Protein AF-A0A920UCV3-F1 (afdb_monomer_lite)

Structure (mmCIF, N/CA/C/O backbone):
data_AF-A0A920UCV3-F1
#
_entry.id   AF-A0A920UCV3-F1
#
loop_
_atom_site.group_PDB
_atom_site.id
_atom_site.type_symbol
_atom_site.label_atom_id
_atom_site.label_alt_id
_atom_site.label_comp_id
_atom_site.label_asym_id
_atom_site.label_entity_id
_atom_site.label_seq_id
_atom_site.pdbx_PDB_ins_code
_atom_site.Cartn_x
_atom_site.Cartn_y
_atom_site.Cartn_z
_atom_site.occupancy
_atom_site.B_iso_or_equiv
_atom_site.auth_seq_id
_atom_site.auth_comp_id
_atom_site.auth_asym_id
_atom_site.auth_atom_id
_atom_site.pdbx_PDB_model_num
ATOM 1 N N . MET A 1 1 ? 12.397 7.481 -1.982 1.00 62.28 1 MET A N 1
ATOM 2 C CA . MET A 1 1 ? 11.723 8.241 -0.893 1.00 62.28 1 MET A CA 1
ATOM 3 C C . MET A 1 1 ? 10.295 7.725 -0.833 1.00 62.28 1 MET A C 1
ATOM 5 O O . MET A 1 1 ? 9.863 7.200 -1.843 1.00 62.28 1 MET A O 1
ATOM 9 N N . ALA A 1 2 ? 9.557 7.845 0.273 1.00 73.69 2 ALA A N 1
ATOM 10 C CA . ALA A 1 2 ? 8.124 7.527 0.227 1.00 73.69 2 ALA A CA 1
ATOM 11 C C . ALA A 1 2 ? 7.435 8.403 -0.839 1.00 73.69 2 ALA A C 1
ATOM 13 O O . ALA A 1 2 ? 7.735 9.596 -0.968 1.00 73.69 2 ALA A O 1
ATOM 14 N N . ARG A 1 3 ? 6.587 7.779 -1.651 1.00 91.19 3 ARG A N 1
ATOM 15 C CA . ARG A 1 3 ? 5.818 8.372 -2.747 1.00 91.19 3 ARG A CA 1
ATOM 16 C C . ARG A 1 3 ? 4.398 7.798 -2.684 1.00 91.19 3 ARG A C 1
ATOM 18 O O . ARG A 1 3 ? 4.058 6.946 -3.515 1.00 91.19 3 ARG A O 1
ATOM 25 N N . PRO A 1 4 ? 3.595 8.247 -1.708 1.00 92.88 4 PRO A N 1
ATOM 26 C CA . PRO A 1 4 ? 2.281 7.680 -1.461 1.00 92.88 4 PRO A CA 1
ATOM 27 C C . PRO A 1 4 ? 1.371 7.937 -2.660 1.00 92.88 4 PRO A C 1
ATOM 29 O O . PRO A 1 4 ? 1.370 9.035 -3.225 1.00 92.88 4 PRO A O 1
ATOM 32 N N . CYS A 1 5 ? 0.631 6.912 -3.070 1.00 94.12 5 CYS A N 1
ATOM 33 C CA . CYS A 1 5 ? -0.232 6.963 -4.253 1.00 94.12 5 CYS A CA 1
ATOM 34 C C . CYS A 1 5 ? -1.723 6.952 -3.914 1.00 94.12 5 CYS A C 1
ATOM 36 O O . CYS A 1 5 ? -2.518 7.514 -4.665 1.00 94.12 5 CYS A O 1
ATOM 38 N N . ASP A 1 6 ? -2.089 6.315 -2.806 1.00 95.38 6 ASP A N 1
ATOM 39 C CA . ASP A 1 6 ? -3.466 6.114 -2.363 1.00 95.38 6 ASP A CA 1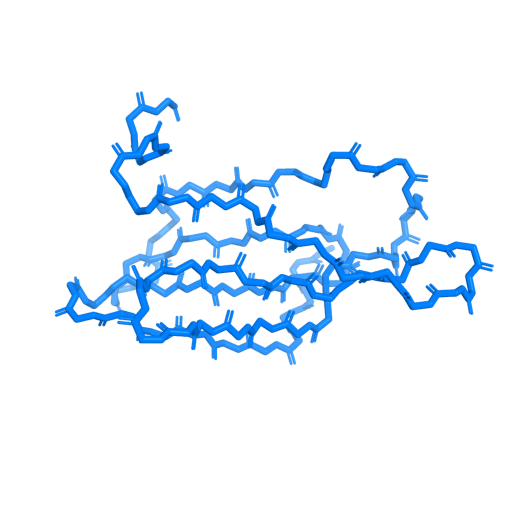
ATOM 40 C C . ASP A 1 6 ? -3.474 5.820 -0.855 1.00 95.38 6 ASP A C 1
ATOM 42 O O . ASP A 1 6 ? -2.413 5.779 -0.225 1.00 95.38 6 ASP A O 1
ATOM 46 N N . ILE A 1 7 ? -4.652 5.619 -0.270 1.00 95.12 7 ILE A N 1
ATOM 47 C CA . ILE A 1 7 ? -4.805 5.290 1.146 1.00 95.12 7 ILE A CA 1
ATOM 48 C C . ILE A 1 7 ? -6.068 4.464 1.390 1.00 95.12 7 ILE A C 1
ATOM 50 O O . ILE A 1 7 ? -7.135 4.748 0.850 1.00 95.12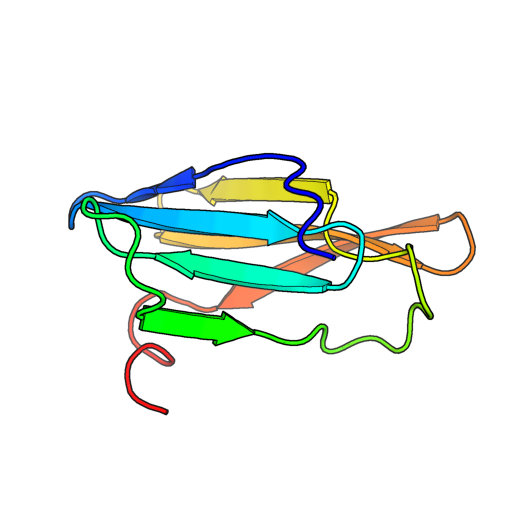 7 ILE A O 1
ATOM 54 N N . TYR A 1 8 ? -5.958 3.476 2.271 1.00 95.19 8 TYR A N 1
ATOM 55 C CA . TYR A 1 8 ? -7.100 2.808 2.883 1.00 95.19 8 TYR A CA 1
ATOM 56 C C . TYR A 1 8 ? -6.960 2.856 4.404 1.00 95.19 8 TYR A C 1
ATOM 58 O O . TYR A 1 8 ? -5.863 2.674 4.925 1.00 95.19 8 TYR A O 1
ATOM 66 N N . VAL A 1 9 ? -8.063 3.111 5.106 1.00 94.94 9 VAL A N 1
ATOM 67 C CA . VAL A 1 9 ? -8.122 3.116 6.572 1.00 94.94 9 VAL A CA 1
ATOM 68 C C . VAL A 1 9 ? -9.148 2.078 6.991 1.00 94.94 9 VAL A C 1
ATOM 70 O O . VAL A 1 9 ? -10.270 2.091 6.477 1.00 94.94 9 VAL A O 1
ATOM 73 N N . ASP A 1 10 ? -8.754 1.169 7.877 1.00 90.88 10 ASP A N 1
ATOM 74 C CA . ASP A 1 10 ? -9.659 0.150 8.399 1.00 90.88 10 ASP A CA 1
ATOM 75 C C . ASP A 1 10 ? -10.410 0.607 9.662 1.00 90.88 10 ASP A C 1
ATOM 77 O O . ASP A 1 10 ? -10.325 1.757 10.094 1.00 90.88 10 ASP A O 1
ATOM 81 N N . GLU A 1 11 ? -11.214 -0.294 10.227 1.00 91.12 11 GLU A N 1
ATOM 82 C CA . GLU A 1 11 ? -12.021 -0.019 11.421 1.00 91.12 11 GLU A CA 1
ATOM 83 C C . GLU A 1 11 ? -11.203 0.113 12.715 1.00 91.12 11 GLU A C 1
ATOM 85 O O . GLU A 1 11 ? -11.720 0.659 13.688 1.00 91.12 11 GLU A O 1
ATOM 90 N N . ASP A 1 12 ? -9.950 -0.352 12.712 1.00 91.38 12 ASP A N 1
ATOM 91 C CA . ASP A 1 12 ? -9.015 -0.278 13.838 1.00 91.38 12 ASP A CA 1
ATOM 92 C C . ASP A 1 12 ? -8.082 0.949 13.721 1.00 91.38 12 ASP A C 1
ATOM 94 O O . ASP A 1 12 ? -7.091 1.058 14.442 1.00 91.38 12 ASP A O 1
ATOM 98 N N . GLU A 1 13 ? -8.402 1.886 12.817 1.00 94.38 13 GLU A N 1
ATOM 99 C CA . GLU A 1 13 ? -7.621 3.095 12.522 1.00 94.38 13 GLU A CA 1
ATOM 100 C C . GLU A 1 13 ? -6.190 2.795 12.038 1.00 94.38 13 GLU A C 1
ATOM 102 O O . GLU A 1 13 ? -5.264 3.585 12.247 1.00 94.38 13 GLU A O 1
ATOM 107 N N . VAL A 1 14 ? -6.010 1.664 11.346 1.00 94.50 14 VAL A N 1
ATOM 108 C CA . VAL A 1 14 ? -4.757 1.306 10.676 1.00 94.50 14 VAL A CA 1
ATOM 109 C C . VAL A 1 14 ? -4.777 1.809 9.236 1.00 94.50 14 VAL A C 1
ATOM 111 O O . VAL A 1 14 ? -5.721 1.589 8.472 1.00 94.50 14 VAL A O 1
ATOM 114 N N . PHE A 1 15 ? -3.701 2.492 8.854 1.00 95.25 15 PHE A N 1
ATOM 115 C CA . PHE A 1 15 ? -3.553 3.155 7.566 1.00 95.25 15 PHE A CA 1
ATOM 116 C C . PHE A 1 15 ? -2.687 2.305 6.641 1.00 95.25 15 PHE A C 1
ATOM 118 O O . PHE A 1 15 ? -1.520 2.057 6.931 1.00 95.25 15 PHE A O 1
ATOM 125 N N . TYR A 1 16 ? -3.237 1.916 5.497 1.00 95.31 16 TYR A N 1
ATOM 126 C CA . TYR A 1 16 ? -2.554 1.190 4.432 1.00 95.31 16 TYR A CA 1
ATOM 127 C C . TYR A 1 16 ? -2.259 2.153 3.288 1.00 95.31 16 TYR A C 1
ATOM 129 O O . TYR A 1 16 ? -3.170 2.602 2.585 1.00 95.31 16 TYR A O 1
ATOM 137 N N . VAL A 1 17 ? -0.984 2.479 3.108 1.00 95.50 17 VAL A N 1
ATOM 138 C CA . VAL A 1 17 ? -0.525 3.484 2.149 1.00 95.50 17 VAL A CA 1
ATOM 139 C C . VAL A 1 17 ? 0.341 2.815 1.080 1.00 95.50 17 VAL A C 1
ATOM 141 O O . VAL A 1 17 ? 1.489 2.459 1.360 1.00 95.50 17 VAL A O 1
ATOM 144 N N . PRO A 1 18 ? -0.173 2.602 -0.146 1.00 94.38 18 PRO A N 1
ATOM 145 C CA . PRO A 1 18 ? 0.643 2.152 -1.264 1.00 94.38 18 PRO A CA 1
ATOM 146 C C . PRO A 1 18 ? 1.660 3.216 -1.689 1.00 94.38 18 PRO A C 1
ATOM 148 O O . PRO A 1 18 ? 1.334 4.396 -1.834 1.00 94.38 18 PRO A O 1
ATOM 151 N N . GLU A 1 19 ? 2.889 2.771 -1.942 1.00 92.81 19 GLU A N 1
ATOM 152 C CA . GLU A 1 19 ? 4.046 3.628 -2.214 1.00 92.81 19 GLU A CA 1
ATOM 153 C C . GLU A 1 19 ? 4.665 3.317 -3.582 1.00 92.81 19 GLU A C 1
ATOM 155 O O . GLU A 1 19 ? 4.979 2.163 -3.873 1.00 92.81 19 GLU A O 1
ATOM 160 N N . LEU A 1 20 ? 4.935 4.340 -4.402 1.00 90.00 20 LEU A N 1
ATOM 161 C CA . LE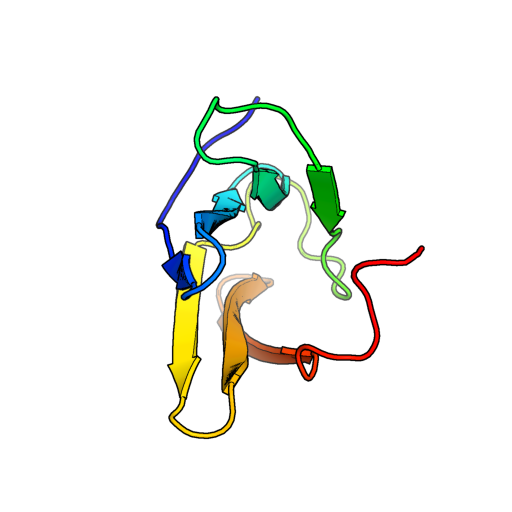U A 1 20 ? 5.475 4.145 -5.758 1.00 90.00 20 LEU A CA 1
ATOM 162 C C . LEU A 1 20 ? 6.931 3.660 -5.784 1.00 90.00 20 LEU A C 1
ATOM 164 O O . LEU A 1 20 ? 7.318 2.877 -6.649 1.00 90.00 20 LEU A O 1
ATOM 168 N N . ASP A 1 21 ? 7.748 4.153 -4.854 1.00 87.44 21 ASP A N 1
ATOM 169 C CA . ASP A 1 21 ? 9.155 3.751 -4.702 1.00 87.44 21 ASP A CA 1
ATOM 170 C C . ASP A 1 21 ? 9.304 2.518 -3.783 1.00 87.44 21 ASP A C 1
ATOM 172 O O . ASP A 1 21 ? 10.426 2.082 -3.524 1.00 87.44 21 ASP A O 1
ATOM 176 N N . GLY A 1 22 ? 8.192 1.989 -3.263 1.00 86.06 22 GLY A N 1
ATOM 177 C CA . GLY A 1 22 ? 8.125 0.851 -2.348 1.00 86.06 22 GLY A CA 1
ATOM 178 C C . GLY A 1 22 ? 6.945 -0.048 -2.702 1.00 86.06 22 GLY A C 1
ATOM 179 O O . GLY A 1 22 ? 6.665 -0.271 -3.878 1.00 86.06 22 GLY A O 1
ATOM 180 N N . PHE A 1 23 ? 6.241 -0.576 -1.702 1.00 90.06 23 PHE A N 1
ATOM 181 C CA . PHE A 1 23 ? 5.015 -1.328 -1.954 1.00 90.06 23 PHE A CA 1
ATOM 182 C C . PHE A 1 23 ? 3.896 -0.949 -0.992 1.00 90.06 23 PHE A C 1
ATOM 184 O O . PHE A 1 23 ? 2.924 -0.352 -1.440 1.00 90.06 23 PHE A O 1
ATOM 191 N N . MET A 1 24 ? 4.019 -1.200 0.309 1.00 92.56 24 MET A N 1
ATOM 192 C CA . MET A 1 24 ? 2.994 -0.766 1.266 1.00 92.56 24 MET A CA 1
ATOM 193 C C . MET A 1 24 ? 3.623 -0.313 2.577 1.00 92.56 24 MET A C 1
ATOM 195 O O . MET A 1 24 ? 4.391 -1.059 3.183 1.00 92.56 24 MET A O 1
ATOM 199 N N . SER A 1 25 ? 3.241 0.873 3.039 1.00 94.06 25 SER A N 1
ATOM 200 C CA . SER A 1 25 ? 3.468 1.321 4.413 1.00 94.06 25 SER A CA 1
ATOM 201 C C . SER A 1 25 ? 2.199 1.087 5.229 1.00 94.06 25 SER A C 1
ATOM 203 O O . SER A 1 25 ? 1.104 1.407 4.766 1.00 94.06 25 SER A O 1
ATOM 205 N N . ILE A 1 26 ? 2.342 0.541 6.436 1.00 95.00 26 ILE A N 1
ATOM 206 C CA . ILE A 1 26 ? 1.245 0.353 7.390 1.00 95.00 26 ILE A CA 1
ATOM 207 C C . ILE A 1 26 ? 1.515 1.247 8.585 1.00 95.00 26 ILE A C 1
ATOM 209 O O . ILE A 1 26 ? 2.548 1.096 9.243 1.00 95.00 26 ILE A O 1
ATOM 213 N N . LEU A 1 27 ? 0.610 2.185 8.842 1.00 95.75 27 LEU A N 1
ATOM 214 C CA . LEU A 1 27 ? 0.800 3.245 9.823 1.00 95.75 27 LEU A CA 1
ATOM 215 C C . LEU A 1 27 ? -0.304 3.231 10.881 1.00 95.75 27 LEU A C 1
ATOM 217 O O . LEU A 1 27 ? -1.437 2.831 10.603 1.00 95.75 27 LEU A O 1
ATOM 221 N N . SER A 1 28 ? 0.023 3.709 12.078 1.00 95.38 28 SER A N 1
ATOM 222 C CA . SER A 1 28 ? -0.980 4.110 13.065 1.00 95.38 28 SER A CA 1
ATOM 223 C C . SER A 1 28 ? -1.634 5.432 12.655 1.00 95.38 28 SER A C 1
ATOM 225 O O . SER A 1 28 ? -1.114 6.162 11.805 1.00 95.38 28 SER A O 1
ATOM 227 N N . VAL A 1 29 ? -2.737 5.786 13.316 1.00 93.88 29 VAL A N 1
ATOM 228 C CA . VAL A 1 29 ? -3.381 7.102 13.166 1.00 93.88 29 VAL A CA 1
ATOM 229 C C . VAL A 1 29 ? -2.451 8.277 13.505 1.00 93.88 29 VAL A C 1
ATOM 231 O O . VAL A 1 29 ? -2.591 9.360 12.939 1.00 93.88 29 VAL A O 1
ATOM 234 N N . ASP A 1 30 ? -1.459 8.052 14.370 1.00 95.88 30 ASP A N 1
ATOM 235 C CA . ASP A 1 30 ? -0.442 9.043 14.736 1.00 95.88 30 ASP A CA 1
ATOM 236 C C . ASP A 1 30 ? 0.679 9.169 13.682 1.00 95.88 30 ASP A C 1
ATOM 238 O O . ASP A 1 30 ? 1.522 10.065 13.761 1.00 95.88 30 ASP A O 1
ATOM 242 N N . GLY A 1 31 ? 0.675 8.304 12.660 1.00 93.19 31 GLY A N 1
ATOM 243 C CA . GLY A 1 31 ? 1.656 8.283 11.576 1.00 93.19 31 GLY A CA 1
ATOM 244 C C . GLY A 1 31 ? 2.905 7.446 11.864 1.00 93.19 31 GLY A C 1
ATOM 245 O O . GLY A 1 31 ? 3.849 7.480 11.072 1.00 93.19 31 GLY A O 1
ATOM 246 N N . ASP A 1 32 ? 2.924 6.684 12.960 1.00 95.88 32 ASP A N 1
ATOM 247 C CA . ASP A 1 32 ? 4.019 5.761 13.259 1.00 95.88 32 ASP A CA 1
ATOM 248 C C . ASP A 1 32 ? 3.971 4.554 12.319 1.00 95.88 32 ASP A C 1
ATOM 250 O O . ASP A 1 32 ? 2.907 3.977 12.096 1.00 95.88 32 ASP A O 1
ATOM 254 N N . ILE A 1 33 ? 5.125 4.131 11.794 1.00 92.75 33 ILE A N 1
ATOM 255 C CA . ILE A 1 33 ? 5.212 2.915 10.976 1.00 92.75 33 ILE A CA 1
ATOM 256 C C . ILE A 1 33 ? 5.025 1.695 11.879 1.00 92.75 33 ILE A C 1
ATOM 258 O O . ILE A 1 33 ? 5.894 1.373 12.687 1.00 92.75 33 ILE A O 1
ATOM 262 N N . ILE A 1 34 ? 3.906 0.998 11.692 1.00 95.00 34 ILE A N 1
ATOM 263 C CA . ILE A 1 34 ? 3.615 -0.294 12.318 1.00 95.00 34 ILE A CA 1
ATOM 264 C C . ILE A 1 34 ? 4.356 -1.398 11.561 1.00 95.00 34 ILE A C 1
ATOM 266 O O . ILE A 1 34 ? 4.986 -2.258 12.170 1.00 95.00 34 ILE A O 1
ATOM 270 N N . ALA A 1 35 ? 4.294 -1.364 10.227 1.00 92.19 35 ALA A N 1
ATOM 271 C CA . ALA A 1 35 ? 4.961 -2.327 9.360 1.00 92.19 35 ALA A CA 1
ATOM 272 C C . ALA A 1 35 ? 5.194 -1.754 7.956 1.00 92.19 35 ALA A C 1
ATOM 274 O O . ALA A 1 35 ? 4.623 -0.738 7.552 1.00 92.19 35 ALA A O 1
ATOM 275 N N . SER A 1 36 ? 6.016 -2.444 7.175 1.00 90.44 36 SER A N 1
ATOM 276 C CA . SER A 1 36 ? 6.134 -2.219 5.736 1.00 90.44 36 SER A CA 1
ATOM 277 C C . SER A 1 36 ? 6.098 -3.562 5.029 1.00 90.44 36 SER A C 1
ATOM 279 O O . SER A 1 36 ? 6.723 -4.520 5.483 1.00 90.44 36 SER A O 1
ATOM 281 N N . TRP A 1 37 ? 5.346 -3.646 3.937 1.00 90.44 37 TRP A N 1
ATOM 282 C CA . TRP A 1 37 ? 5.344 -4.827 3.085 1.00 90.44 37 TRP A CA 1
ATOM 283 C C . TRP A 1 37 ? 6.109 -4.539 1.811 1.00 90.44 37 TRP A C 1
ATOM 285 O O . TRP A 1 37 ? 5.955 -3.468 1.222 1.00 90.44 37 TRP A O 1
ATOM 295 N N . ASP A 1 38 ? 6.863 -5.540 1.374 1.00 86.69 38 ASP A N 1
ATOM 296 C CA . ASP A 1 38 ? 7.486 -5.574 0.062 1.00 86.69 38 ASP A CA 1
ATOM 297 C C . ASP A 1 38 ? 6.562 -6.235 -0.958 1.00 86.69 38 ASP A C 1
ATOM 299 O O . ASP A 1 38 ? 5.691 -7.048 -0.628 1.00 86.69 38 ASP A O 1
ATOM 303 N N . SER A 1 39 ? 6.767 -5.883 -2.225 1.00 83.81 39 SER A N 1
ATOM 304 C CA . SER A 1 39 ? 6.057 -6.543 -3.308 1.00 83.81 39 SER A CA 1
ATOM 305 C C . SER A 1 39 ? 6.505 -8.005 -3.415 1.00 83.81 39 SER A C 1
ATOM 307 O O . SER A 1 39 ? 7.706 -8.280 -3.389 1.00 83.81 39 SER A O 1
ATOM 309 N N . PRO A 1 40 ? 5.576 -8.956 -3.623 1.00 79.94 40 PRO A N 1
ATOM 310 C CA . PRO A 1 40 ? 5.937 -10.322 -3.991 1.00 79.94 40 PRO A CA 1
ATOM 311 C C . PRO A 1 40 ? 6.484 -10.434 -5.428 1.00 79.94 40 PRO A C 1
ATOM 313 O O . PRO A 1 40 ? 6.856 -11.528 -5.850 1.00 79.94 40 PRO A O 1
ATOM 316 N N . LEU A 1 41 ? 6.496 -9.340 -6.197 1.00 81.62 41 LEU A N 1
ATOM 317 C CA . LEU A 1 41 ? 6.939 -9.282 -7.586 1.00 81.62 41 LEU A CA 1
ATOM 318 C C . LEU A 1 41 ? 8.195 -8.419 -7.722 1.00 81.62 41 LEU A C 1
ATOM 320 O O . LEU A 1 41 ? 8.292 -7.338 -7.141 1.00 81.62 41 LEU A O 1
ATOM 324 N N . ASP A 1 42 ? 9.122 -8.859 -8.571 1.00 79.38 42 ASP A N 1
ATOM 325 C CA . ASP A 1 42 ? 10.269 -8.046 -8.976 1.00 79.38 42 ASP A CA 1
ATOM 326 C C . ASP A 1 42 ? 9.845 -7.046 -10.063 1.00 79.38 42 ASP A C 1
ATOM 328 O O . ASP A 1 42 ? 9.913 -7.321 -11.259 1.00 79.38 42 ASP A O 1
ATOM 332 N N . ALA A 1 43 ? 9.318 -5.896 -9.639 1.00 77.31 43 ALA A N 1
ATOM 333 C CA . ALA A 1 43 ? 8.837 -4.849 -10.545 1.00 77.31 43 ALA A CA 1
ATOM 334 C C . ALA A 1 43 ? 9.900 -3.789 -10.882 1.00 77.31 43 ALA A C 1
ATOM 336 O O . ALA A 1 43 ? 9.704 -2.961 -11.777 1.00 77.31 43 ALA A O 1
ATOM 337 N N . GLY A 1 44 ? 11.030 -3.794 -10.173 1.00 77.19 44 GLY A N 1
ATOM 338 C CA . GLY A 1 44 ? 12.035 -2.741 -10.254 1.00 77.19 44 GLY A CA 1
ATOM 339 C C . GLY A 1 44 ? 11.609 -1.414 -9.608 1.00 77.19 44 GLY A C 1
ATOM 340 O O . GLY A 1 44 ? 10.480 -1.211 -9.159 1.00 77.19 44 GLY A O 1
ATOM 341 N N . TRP A 1 45 ? 12.563 -0.487 -9.539 1.00 80.12 45 TRP A N 1
ATOM 342 C CA . TRP A 1 45 ? 12.392 0.797 -8.860 1.00 80.12 45 TRP A CA 1
ATOM 343 C C . TRP A 1 45 ? 11.375 1.706 -9.570 1.00 80.12 45 TRP A C 1
ATOM 345 O O . TRP A 1 45 ? 11.421 1.856 -10.791 1.00 80.12 45 TRP A O 1
ATOM 355 N N . GLY A 1 46 ? 10.484 2.341 -8.802 1.00 79.75 46 GLY A N 1
ATOM 356 C CA . GLY A 1 46 ? 9.444 3.239 -9.323 1.00 79.75 46 GLY A CA 1
ATOM 357 C C . GLY A 1 46 ? 8.215 2.532 -9.908 1.00 79.75 46 GLY A C 1
ATOM 358 O O . GLY A 1 46 ? 7.340 3.196 -10.460 1.00 79.75 46 GLY A O 1
ATOM 359 N N . ASN A 1 47 ? 8.139 1.204 -9.783 1.00 83.25 47 ASN A N 1
ATOM 360 C CA . ASN A 1 47 ? 7.002 0.375 -10.190 1.00 83.25 47 ASN A CA 1
ATOM 361 C C . ASN A 1 47 ? 6.318 -0.270 -8.971 1.00 83.25 47 ASN A C 1
ATOM 363 O O . ASN A 1 47 ? 5.891 -1.427 -8.993 1.00 83.25 47 ASN A O 1
ATOM 367 N N . GLY A 1 48 ? 6.255 0.483 -7.877 1.00 86.75 48 GLY A N 1
ATOM 368 C CA . GLY A 1 48 ? 5.585 0.088 -6.651 1.00 86.75 48 GLY A CA 1
ATOM 369 C C . GLY A 1 48 ? 4.064 0.043 -6.763 1.00 86.75 48 GLY A C 1
ATOM 370 O O . GLY A 1 48 ? 3.469 0.081 -7.851 1.00 86.75 48 GLY A O 1
ATOM 371 N N . ALA A 1 49 ? 3.421 -0.051 -5.606 1.00 90.38 49 ALA A N 1
ATOM 372 C CA . ALA A 1 49 ? 1.972 -0.032 -5.536 1.00 90.38 49 ALA A CA 1
ATOM 373 C C . ALA A 1 49 ? 1.416 1.356 -5.888 1.00 90.38 49 ALA A C 1
ATOM 375 O O . ALA A 1 49 ? 1.995 2.384 -5.551 1.00 90.38 49 ALA A O 1
ATOM 376 N N . HIS A 1 50 ? 0.259 1.372 -6.543 1.00 91.25 50 HIS A N 1
ATOM 377 C CA . HIS A 1 50 ? -0.403 2.591 -7.012 1.00 91.25 50 HIS A CA 1
ATOM 378 C C . HIS A 1 50 ? -1.797 2.803 -6.435 1.00 91.25 50 HIS A C 1
ATOM 380 O O . HIS A 1 50 ? -2.265 3.934 -6.397 1.00 91.25 50 HIS A O 1
ATOM 386 N N . ALA A 1 51 ? -2.495 1.729 -6.083 1.00 91.12 51 ALA A N 1
ATOM 387 C CA . ALA A 1 51 ? -3.857 1.811 -5.578 1.00 91.12 51 ALA A CA 1
ATOM 388 C C . ALA A 1 51 ? -4.121 0.655 -4.626 1.00 91.12 51 ALA A C 1
ATOM 390 O O . ALA A 1 51 ? -3.543 -0.426 -4.788 1.00 91.12 51 ALA A O 1
ATOM 391 N N . VAL A 1 52 ? -5.025 0.883 -3.682 1.00 93.38 52 VAL A N 1
ATOM 392 C CA . VAL A 1 52 ? -5.470 -0.118 -2.716 1.00 93.38 52 VAL A CA 1
ATOM 393 C C . VAL A 1 52 ? -6.996 -0.160 -2.690 1.00 93.38 52 VAL A C 1
ATOM 395 O O . VAL A 1 52 ? -7.668 0.857 -2.828 1.00 93.38 52 VAL A O 1
ATOM 398 N N . TRP A 1 53 ? -7.559 -1.357 -2.563 1.00 92.62 53 TRP A N 1
ATOM 399 C CA . TRP A 1 53 ? -8.995 -1.565 -2.409 1.00 92.62 53 TRP A CA 1
ATOM 400 C C . TRP A 1 53 ? -9.253 -2.724 -1.455 1.00 92.62 53 TRP A C 1
ATOM 402 O O . TRP A 1 53 ? -8.474 -3.674 -1.418 1.00 92.62 53 TRP A O 1
ATOM 412 N N . VAL A 1 54 ? -10.362 -2.669 -0.723 1.00 89.38 54 VAL A N 1
ATOM 413 C CA . VAL A 1 54 ? -10.780 -3.730 0.197 1.00 89.38 54 VAL A CA 1
ATOM 414 C C . VAL A 1 54 ? -12.226 -4.110 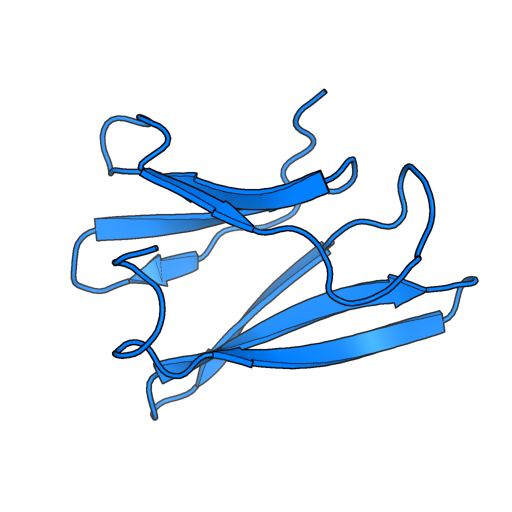-0.092 1.00 89.38 54 VAL A C 1
ATOM 416 O O . VAL A 1 54 ? -13.067 -3.243 -0.338 1.00 89.38 54 VAL A O 1
ATOM 419 N N . ASP A 1 55 ? -12.512 -5.410 -0.127 1.00 87.81 55 ASP A N 1
ATOM 420 C CA . ASP A 1 55 ? -13.875 -5.913 -0.307 1.00 87.81 55 ASP A CA 1
ATOM 421 C C . ASP A 1 55 ? -14.605 -6.144 1.029 1.00 87.81 55 ASP A C 1
ATOM 423 O O . ASP A 1 55 ? -14.059 -5.969 2.116 1.00 87.81 55 ASP A O 1
ATOM 427 N N . SER A 1 56 ? -15.874 -6.551 0.958 1.00 87.50 56 SER A N 1
ATOM 428 C CA . SER A 1 56 ? -16.699 -6.797 2.147 1.00 87.50 56 SER A CA 1
ATOM 429 C C . SER A 1 56 ? -16.244 -7.980 3.009 1.00 87.50 56 SER A C 1
ATOM 431 O O . SER A 1 56 ? -16.771 -8.154 4.106 1.00 87.50 56 SER A O 1
ATOM 433 N N . HIS A 1 57 ? -15.327 -8.817 2.520 1.00 88.19 57 HIS A N 1
ATOM 434 C CA . HIS A 1 57 ? -14.724 -9.908 3.286 1.00 88.19 57 HIS A CA 1
ATOM 435 C C . HIS A 1 57 ? -13.447 -9.470 4.015 1.00 88.19 57 HIS A C 1
ATOM 437 O O . HIS A 1 57 ? -12.926 -10.230 4.831 1.00 88.19 57 HIS A O 1
ATOM 443 N N . GLY A 1 58 ? -12.975 -8.244 3.769 1.00 83.56 58 GLY A N 1
ATOM 444 C CA . GLY A 1 58 ? -11.738 -7.721 4.338 1.00 83.56 58 GLY A CA 1
ATOM 445 C C . GLY A 1 58 ? -10.493 -8.148 3.563 1.00 83.56 58 GLY A C 1
ATOM 446 O O . GLY A 1 58 ? -9.385 -7.994 4.077 1.00 83.56 58 GLY A O 1
ATOM 447 N N . ASP A 1 59 ? -10.652 -8.679 2.347 1.00 87.00 59 ASP A N 1
ATOM 448 C CA . ASP A 1 59 ? -9.517 -9.005 1.494 1.00 87.00 59 ASP A CA 1
ATOM 449 C C . ASP A 1 59 ? -8.985 -7.735 0.828 1.00 87.00 59 ASP A C 1
ATOM 451 O O . ASP A 1 59 ? -9.730 -6.948 0.234 1.00 87.00 59 ASP A O 1
ATOM 455 N N . LEU A 1 60 ? -7.670 -7.541 0.937 1.00 88.94 60 LEU A N 1
ATOM 456 C CA . LEU A 1 60 ? -6.985 -6.359 0.432 1.00 88.94 60 LEU A CA 1
ATOM 457 C C . LEU A 1 60 ? -6.357 -6.626 -0.942 1.00 88.94 60 LEU A C 1
ATOM 459 O O . LEU A 1 60 ? -5.550 -7.546 -1.125 1.00 88.94 60 LEU A O 1
ATOM 463 N N . TYR A 1 61 ? -6.713 -5.779 -1.902 1.00 90.44 61 TYR A N 1
ATOM 464 C CA . TYR A 1 61 ? -6.263 -5.805 -3.286 1.00 90.44 61 TYR A CA 1
ATOM 465 C C . TYR A 1 61 ? -5.362 -4.610 -3.533 1.00 90.44 61 TYR A C 1
ATOM 467 O O . TYR A 1 61 ? -5.748 -3.467 -3.292 1.00 90.44 61 TYR A O 1
ATOM 475 N N . VAL A 1 62 ? -4.172 -4.867 -4.065 1.00 90.44 62 VAL A N 1
ATOM 476 C CA . VAL A 1 62 ? -3.233 -3.801 -4.411 1.00 90.44 62 VAL A CA 1
ATOM 477 C C . VAL A 1 62 ? -2.942 -3.858 -5.884 1.00 90.44 62 VAL A C 1
ATOM 479 O O . VAL A 1 62 ? -2.711 -4.922 -6.467 1.00 90.44 62 VAL A O 1
ATOM 482 N N . ASN A 1 63 ? -2.955 -2.677 -6.480 1.00 89.94 63 ASN A N 1
ATOM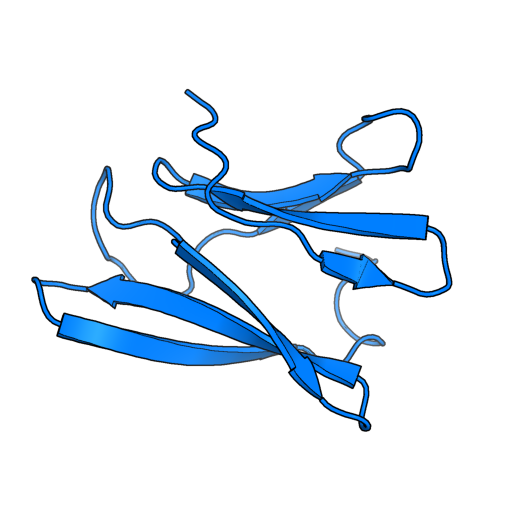 483 C CA . ASN A 1 63 ? -2.510 -2.508 -7.833 1.00 89.94 63 ASN A CA 1
ATOM 484 C C . ASN A 1 63 ? -1.027 -2.166 -7.883 1.00 89.94 63 ASN A C 1
ATOM 486 O O . ASN A 1 63 ? -0.603 -1.194 -7.263 1.00 89.94 63 ASN A O 1
ATOM 490 N N . GLN A 1 64 ? -0.279 -2.907 -8.692 1.00 86.88 64 GLN A N 1
ATOM 491 C CA . GLN A 1 64 ? 1.128 -2.653 -8.963 1.00 86.88 64 GLN A CA 1
ATOM 492 C C . GLN A 1 64 ? 1.368 -2.618 -10.475 1.00 86.88 64 GLN A C 1
ATOM 494 O O . GLN A 1 64 ? 0.710 -3.330 -11.241 1.00 86.88 64 GLN A O 1
ATOM 499 N N . ASN A 1 65 ? 2.307 -1.780 -10.912 1.00 80.50 65 ASN A N 1
ATOM 500 C CA . ASN A 1 65 ? 2.791 -1.818 -12.288 1.00 80.50 65 ASN A CA 1
ATOM 501 C C . ASN A 1 65 ? 3.929 -2.839 -12.392 1.00 80.50 65 ASN A C 1
ATOM 503 O O . ASN A 1 65 ? 4.836 -2.817 -11.573 1.00 80.50 65 ASN A O 1
ATOM 507 N N . VAL A 1 66 ? 3.891 -3.729 -13.377 1.00 78.75 66 VAL A N 1
ATOM 508 C CA . VAL A 1 66 ? 4.980 -4.671 -13.659 1.00 78.75 66 VAL A CA 1
ATOM 509 C C . VAL A 1 66 ? 5.223 -4.642 -15.160 1.00 78.75 66 VAL A C 1
ATOM 511 O O . VAL A 1 66 ? 4.316 -4.939 -15.933 1.00 78.75 66 VAL A O 1
ATOM 514 N N . GLU A 1 67 ? 6.422 -4.229 -15.578 1.00 71.19 67 GLU A N 1
ATOM 515 C CA . GLU A 1 67 ? 6.831 -4.173 -16.995 1.00 71.19 67 GLU A CA 1
ATOM 516 C C . GLU A 1 67 ? 5.903 -3.335 -17.905 1.00 71.19 67 GLU A C 1
ATOM 518 O O . GLU A 1 67 ? 5.761 -3.603 -19.096 1.00 71.19 67 GLU A O 1
ATOM 523 N N . GLY A 1 68 ? 5.246 -2.301 -17.367 1.00 63.47 68 GLY A N 1
ATOM 524 C CA . GLY A 1 68 ? 4.274 -1.494 -18.117 1.00 63.47 68 GLY A CA 1
ATOM 525 C C . GLY A 1 68 ? 2.880 -2.127 -18.213 1.00 63.47 68 GLY A C 1
ATOM 526 O O . GLY A 1 68 ? 1.983 -1.549 -18.833 1.00 63.47 68 GLY A O 1
ATOM 527 N N . HIS A 1 69 ? 2.670 -3.277 -17.573 1.00 61.62 69 HIS A N 1
ATOM 528 C CA . HIS A 1 69 ? 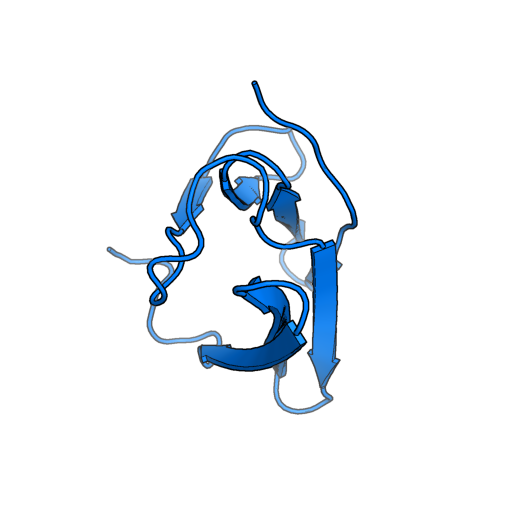1.379 -3.931 -17.414 1.00 61.62 69 HIS A CA 1
ATOM 529 C C . HIS A 1 69 ? 0.812 -3.703 -16.008 1.00 61.62 69 HIS A C 1
ATOM 531 O O . HIS A 1 69 ? 1.530 -3.537 -15.024 1.00 61.62 69 HIS A O 1
ATOM 537 N N . ARG A 1 70 ? -0.520 -3.675 -15.910 1.00 58.97 70 ARG A N 1
ATOM 538 C CA . ARG A 1 70 ? -1.229 -3.493 -14.642 1.00 58.97 70 ARG A CA 1
ATOM 539 C C . ARG A 1 70 ? -1.503 -4.867 -14.028 1.00 58.97 70 ARG A C 1
ATOM 541 O O . ARG A 1 70 ? -2.278 -5.636 -14.590 1.00 58.97 70 ARG A O 1
ATOM 548 N N . TRP A 1 71 ? -0.891 -5.152 -12.884 1.00 61.69 71 TRP A N 1
ATOM 549 C CA . TRP A 1 71 ? -1.146 -6.353 -12.089 1.00 61.69 71 TRP A CA 1
ATOM 550 C C . TRP A 1 71 ? -2.000 -6.007 -10.862 1.00 61.69 71 TRP A C 1
ATOM 552 O O . TRP A 1 71 ? -1.801 -4.967 -10.232 1.00 61.69 71 TRP A O 1
ATOM 562 N N . SER A 1 72 ? -2.950 -6.879 -10.524 1.00 60.09 72 SER A N 1
ATOM 563 C CA . SER A 1 72 ? -3.749 -6.789 -9.300 1.00 60.09 72 SER A CA 1
ATOM 564 C C . SER A 1 72 ? -3.712 -8.142 -8.597 1.00 60.09 72 SER A C 1
ATOM 566 O O . SER A 1 72 ? -4.135 -9.140 -9.177 1.00 60.09 72 SER A O 1
ATOM 568 N N . SER A 1 73 ? -3.233 -8.172 -7.354 1.00 62.09 73 SER A N 1
ATOM 569 C CA . SER A 1 73 ? -3.234 -9.373 -6.508 1.00 62.09 73 SER A CA 1
ATOM 570 C C . SER A 1 73 ? -3.939 -9.128 -5.187 1.00 62.09 73 SER A C 1
ATOM 572 O O . SER A 1 73 ? -3.793 -8.062 -4.589 1.00 62.09 73 SER A O 1
ATOM 574 N N . THR A 1 74 ? -4.625 -10.160 -4.703 1.00 59.00 74 THR A N 1
ATOM 575 C CA . THR A 1 74 ? -5.039 -10.285 -3.304 1.00 59.00 74 THR A CA 1
ATOM 576 C C . THR A 1 74 ? -3.796 -10.501 -2.456 1.00 59.00 74 THR A C 1
ATOM 578 O O . THR A 1 74 ? -3.069 -11.474 -2.669 1.00 59.00 74 THR A O 1
ATOM 581 N N . LEU A 1 75 ? -3.523 -9.594 -1.520 1.00 58.66 75 LEU A N 1
ATOM 582 C CA . LEU A 1 75 ? -2.336 -9.721 -0.687 1.00 58.66 75 LEU A CA 1
ATOM 583 C C . LEU A 1 75 ? -2.617 -10.513 0.566 1.00 58.66 75 LEU A C 1
ATOM 585 O O . LEU A 1 75 ? -1.879 -11.462 0.775 1.00 58.66 75 LEU A O 1
ATOM 589 N N . ALA A 1 76 ? -3.650 -10.258 1.363 1.00 53.75 76 ALA A N 1
ATOM 590 C CA . ALA A 1 76 ? -3.852 -11.039 2.583 1.00 53.75 76 ALA A CA 1
ATOM 591 C C . ALA A 1 76 ? -5.267 -10.923 3.143 1.00 53.75 76 ALA A C 1
ATOM 593 O O . ALA A 1 76 ? -5.878 -9.863 3.042 1.00 53.75 76 ALA A O 1
ATOM 594 N N . SER A 1 77 ? -5.694 -11.987 3.827 1.00 50.28 77 SER A N 1
ATOM 595 C CA . SER A 1 77 ? -6.752 -11.943 4.836 1.00 50.28 77 SER A CA 1
ATOM 596 C C . SER A 1 77 ? -6.192 -11.342 6.135 1.00 50.28 77 SER A C 1
ATOM 598 O O . SER A 1 77 ? -5.088 -11.712 6.569 1.00 50.28 77 SER A O 1
ATOM 600 N N . ARG A 1 78 ? -6.973 -10.429 6.731 1.00 51.28 78 ARG A N 1
ATOM 601 C CA . ARG A 1 78 ? -6.670 -9.552 7.881 1.00 51.28 78 ARG A CA 1
ATOM 602 C C . ARG A 1 78 ? -5.990 -10.234 9.080 1.00 51.28 78 ARG A C 1
ATOM 604 O O . ARG A 1 78 ? -5.210 -9.603 9.779 1.00 51.28 78 ARG A O 1
ATOM 611 N N . ASP A 1 79 ? -6.224 -11.529 9.281 1.00 49.94 79 ASP A N 1
ATOM 612 C CA . ASP A 1 79 ? -5.813 -12.268 10.486 1.00 49.94 79 ASP A CA 1
ATOM 613 C C . ASP A 1 79 ? -4.348 -12.766 10.460 1.00 49.94 79 ASP A C 1
ATOM 615 O O . ASP A 1 79 ? -3.757 -13.117 11.476 1.00 49.94 79 ASP A O 1
ATOM 619 N N . SER A 1 80 ? -3.711 -12.819 9.286 1.00 45.31 80 SER A N 1
ATOM 620 C CA . SER A 1 80 ? -2.504 -13.650 9.120 1.00 45.31 80 SER A CA 1
ATOM 621 C C . SER A 1 80 ? -1.151 -12.927 9.184 1.00 45.31 80 SER A C 1
ATOM 623 O O . SER A 1 80 ? -0.126 -13.612 9.171 1.00 45.31 80 SER A O 1
ATOM 625 N N . ARG A 1 81 ? -1.093 -11.581 9.194 1.00 49.97 81 ARG A N 1
ATOM 626 C CA . ARG A 1 81 ? 0.171 -10.863 8.870 1.00 49.97 81 ARG A CA 1
ATOM 627 C C . ARG A 1 81 ? 0.528 -9.608 9.665 1.00 49.97 81 ARG A C 1
ATOM 629 O O . ARG A 1 81 ? 1.572 -9.038 9.381 1.00 49.97 81 ARG A O 1
ATOM 636 N N . ILE A 1 82 ? -0.250 -9.195 10.667 1.00 48.12 82 ILE A N 1
ATOM 637 C CA . ILE A 1 82 ? 0.160 -8.077 11.548 1.00 48.12 82 ILE A CA 1
ATOM 638 C C . ILE A 1 82 ? 1.200 -8.533 12.606 1.00 48.12 82 ILE A C 1
ATOM 640 O O . ILE A 1 82 ? 1.848 -7.708 13.232 1.00 48.12 82 ILE A O 1
ATOM 644 N N . ASN A 1 83 ? 1.446 -9.845 12.751 1.00 33.34 83 ASN A N 1
ATOM 645 C CA . ASN A 1 83 ? 2.395 -10.424 13.719 1.00 33.34 83 ASN A CA 1
ATOM 646 C C . ASN A 1 83 ? 3.665 -11.050 13.092 1.00 33.34 83 ASN A C 1
ATOM 648 O O . ASN A 1 83 ? 4.100 -12.112 13.546 1.00 33.34 83 ASN A O 1
ATOM 652 N N . GLN A 1 84 ? 4.262 -10.448 12.058 1.00 34.44 84 GLN A N 1
ATOM 653 C CA . GLN A 1 84 ? 5.620 -10.817 11.614 1.00 34.44 84 GLN A CA 1
ATOM 654 C C . GLN A 1 84 ? 6.524 -9.599 11.503 1.00 34.44 84 GLN A C 1
ATOM 656 O O . GLN A 1 84 ? 6.080 -8.609 10.886 1.00 34.44 84 GLN A O 1
#

pLDDT: mean 81.59, std 16.1, range [33.34, 95.88]

Foldseek 3Di:
DFAFQEWDADPQRWIWTWGQQAETFIAHVVRHGLDGDGDPDPQDGRFYWHDWDADPQRFIWTWTDHPNDIDIDGDDDPPPPSPD

Secondary structure (DSSP, 8-state):
---B---EE-TT--EEEEBTTSSEEEE-TT--EEEEE--SS---TT--EEEEEE-TT--EEEEEEETTEEEEEEEE-TTSSTT-

Sequence (84 aa):
MARPCDIYVDEDEVFYVPELDGFMSILSVDGDIIASWDSPLDAGWGNGAHAVWVDSHGDLYVNQNVEGHRWSSTLASRDSRINQ

Radius of gyration: 12.19 Å; chains: 1; bounding box: 29×23×33 Å